Protein AF-A0A2M7L938-F1 (afdb_monomer)

Foldseek 3Di:
DDPVVVVVVLLVVVVVLQCVVCVNPRDQKDKDQDPVVVQVNLCSQLCDQVRAWAADPVGDTFGWNTKAPDPDPQWIWTDTDDPPDGTDIFNWRMKMWGADPPPRPVIDIDTDTDDDDDPVPDDDDDD

Mean predicted aligned error: 5.14 Å

Sequence (127 aa):
MSLEEYRKQNLGQWEETLSGLFNNHIPEQAVWVNPEEIINVCNVIGQDHNLNHTFFPSGGGLDLYGAGHSAEPECIELYFSDSGRGADIIKPDRLIFQSFNAPYEWAYFRMEAKPLNPSGVYENYPE

Structure (mmCIF, N/CA/C/O backbone):
data_AF-A0A2M7L938-F1
#
_entry.id   AF-A0A2M7L938-F1
#
loop_
_atom_site.group_PDB
_atom_site.id
_atom_site.type_symbol
_atom_site.label_atom_id
_atom_site.label_alt_id
_atom_site.label_comp_id
_atom_site.label_asym_id
_atom_site.label_entity_id
_atom_site.label_seq_id
_atom_site.pdbx_PDB_ins_code
_atom_site.Cartn_x
_atom_site.Cartn_y
_atom_site.Cartn_z
_atom_site.occupancy
_atom_site.B_iso_or_equiv
_atom_site.auth_seq_id
_atom_site.auth_comp_id
_atom_site.auth_asym_id
_atom_site.auth_atom_id
_atom_site.pdbx_PDB_model_num
ATOM 1 N N . MET A 1 1 ? -2.218 21.378 20.955 1.00 71.19 1 MET A N 1
ATOM 2 C CA . MET A 1 1 ? -2.723 19.999 20.905 1.00 71.19 1 MET A CA 1
ATOM 3 C C . MET A 1 1 ? -1.903 19.176 21.881 1.00 71.19 1 MET A C 1
ATOM 5 O O . MET A 1 1 ? -0.681 19.291 21.852 1.00 71.19 1 MET A O 1
ATOM 9 N N . SER A 1 2 ? -2.545 18.456 22.794 1.00 92.50 2 SER A N 1
ATOM 10 C CA . SER A 1 2 ? -1.883 17.496 23.681 1.00 92.50 2 SER A CA 1
ATOM 11 C C . SER A 1 2 ? -1.487 16.231 22.908 1.00 92.50 2 SER A C 1
ATOM 13 O O . SER A 1 2 ? -1.982 15.983 21.808 1.00 92.50 2 SER A O 1
ATOM 15 N N . LEU A 1 3 ? -0.604 15.407 23.480 1.00 88.25 3 LEU A N 1
ATOM 16 C CA . LEU A 1 3 ? -0.232 14.117 22.883 1.00 88.25 3 LEU A CA 1
ATOM 17 C C . LEU A 1 3 ? -1.449 13.191 22.716 1.00 88.25 3 LEU A C 1
ATOM 19 O O . LEU A 1 3 ? -1.560 12.483 21.718 1.00 88.25 3 LEU A O 1
ATOM 23 N N . GLU A 1 4 ? -2.374 13.213 23.678 1.00 89.38 4 GLU A N 1
ATOM 24 C CA . GLU A 1 4 ? -3.604 12.419 23.618 1.00 89.38 4 GLU A CA 1
ATOM 25 C C . GLU A 1 4 ? -4.542 12.893 22.505 1.00 89.38 4 GLU A C 1
ATOM 27 O O . GLU A 1 4 ? -5.106 12.069 21.788 1.00 89.38 4 GLU A O 1
ATOM 32 N N . GLU A 1 5 ? -4.681 14.210 22.325 1.00 90.00 5 GLU A N 1
ATOM 33 C CA . GLU A 1 5 ? -5.474 14.792 21.237 1.00 90.00 5 GLU A CA 1
ATOM 34 C C . GLU A 1 5 ? -4.892 14.420 19.868 1.00 90.00 5 GLU A C 1
ATOM 36 O O . GLU A 1 5 ? -5.639 14.003 18.986 1.00 90.00 5 GLU A O 1
ATOM 41 N N . TYR A 1 6 ? -3.565 14.493 19.722 1.00 87.50 6 TYR A N 1
ATOM 42 C CA . TYR A 1 6 ? -2.860 14.116 18.496 1.00 87.50 6 TYR A CA 1
ATOM 43 C C . TYR A 1 6 ? -3.048 12.633 18.160 1.00 87.50 6 TYR A C 1
ATOM 45 O O . TYR A 1 6 ? -3.457 12.280 17.057 1.00 87.50 6 TYR A O 1
ATOM 53 N N . ARG A 1 7 ? -2.838 11.748 19.143 1.00 88.81 7 ARG A N 1
ATOM 54 C CA . ARG A 1 7 ? -3.038 10.302 18.973 1.00 88.81 7 ARG A CA 1
ATOM 55 C C . ARG A 1 7 ? -4.481 9.971 18.590 1.00 88.81 7 ARG A C 1
ATOM 57 O O . ARG A 1 7 ? -4.703 9.143 17.712 1.00 88.81 7 ARG A O 1
ATOM 64 N N . LYS A 1 8 ? -5.460 10.608 19.241 1.00 90.31 8 LYS A N 1
ATOM 65 C CA . LYS A 1 8 ? -6.883 10.397 18.948 1.00 90.3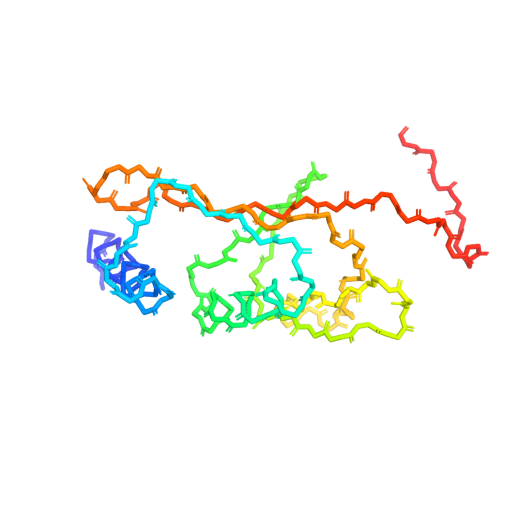1 8 LYS A CA 1
ATOM 66 C C . LYS A 1 8 ? -7.242 10.851 17.533 1.00 90.31 8 LYS A C 1
ATOM 68 O O . LYS A 1 8 ? -8.014 10.168 16.869 1.00 90.31 8 LYS A O 1
ATOM 73 N N . GLN A 1 9 ? -6.686 11.975 17.083 1.00 90.81 9 GLN A N 1
ATOM 74 C CA . GLN A 1 9 ? -6.890 12.469 15.726 1.00 90.81 9 GLN A CA 1
ATOM 75 C C . GLN A 1 9 ? -6.317 11.500 14.685 1.00 90.81 9 GLN A C 1
ATOM 77 O O . GLN A 1 9 ? -7.056 11.086 13.797 1.00 90.81 9 GLN A O 1
ATOM 82 N N . ASN A 1 10 ? -5.052 11.092 14.827 1.00 91.12 10 ASN A N 1
ATOM 83 C CA . ASN A 1 10 ? -4.406 10.193 13.867 1.00 91.12 10 ASN A CA 1
ATOM 84 C C . ASN A 1 10 ? -5.112 8.835 13.786 1.00 91.12 10 ASN A C 1
ATOM 86 O O . ASN A 1 10 ? -5.335 8.318 12.696 1.00 91.12 10 ASN A O 1
ATOM 90 N N . LEU A 1 11 ? -5.501 8.266 14.935 1.00 92.12 11 LEU A N 1
ATOM 91 C CA . LEU A 1 11 ? -6.243 7.007 14.955 1.00 92.12 11 LEU A CA 1
ATOM 92 C C . LEU A 1 11 ? -7.599 7.146 14.249 1.00 92.12 11 LEU A C 1
ATOM 94 O O . LEU A 1 11 ? -7.958 6.275 13.468 1.00 92.12 11 LEU A O 1
ATOM 98 N N . GLY A 1 12 ? -8.324 8.247 14.469 1.00 93.44 12 GLY A N 1
ATOM 99 C CA . GLY A 1 12 ? -9.594 8.499 13.783 1.00 93.44 12 GLY A CA 1
ATOM 100 C C . GLY A 1 12 ? -9.438 8.606 12.265 1.00 93.44 12 GLY A C 1
ATOM 101 O O . GLY A 1 12 ? -10.173 7.958 11.528 1.00 93.44 12 GLY A O 1
ATOM 102 N N . GLN A 1 13 ? -8.440 9.356 11.790 1.00 93.62 13 GLN A N 1
ATOM 103 C CA . GLN A 1 13 ? -8.155 9.482 10.354 1.00 93.62 13 GLN A CA 1
ATOM 104 C C . GLN A 1 13 ? -7.732 8.141 9.729 1.00 93.62 13 GLN A C 1
ATOM 106 O O . GLN A 1 13 ? -8.108 7.817 8.598 1.00 93.62 13 GLN A O 1
ATOM 111 N N . TRP A 1 14 ? -6.990 7.324 10.483 1.00 94.38 14 TRP A N 1
ATOM 112 C CA . TRP A 1 14 ? -6.619 5.981 10.053 1.00 94.38 14 TRP A CA 1
ATOM 113 C C . TRP A 1 14 ? -7.843 5.077 9.904 1.00 94.38 14 TRP A C 1
ATOM 115 O O . TRP A 1 14 ? -8.019 4.427 8.874 1.00 94.38 14 TRP A O 1
ATOM 125 N N . GLU A 1 15 ? -8.742 5.084 10.887 1.00 94.19 15 GLU A N 1
ATOM 126 C CA . GLU A 1 15 ? -9.994 4.329 10.827 1.00 94.19 15 GLU A CA 1
ATOM 127 C C . GLU A 1 15 ? -10.908 4.802 9.687 1.00 94.19 15 GLU A C 1
ATOM 129 O O . GLU A 1 15 ? -11.532 3.969 9.027 1.00 94.19 15 GLU A O 1
ATOM 134 N N . GLU A 1 16 ? -10.955 6.105 9.400 1.00 94.19 16 GLU A N 1
ATOM 135 C CA . GLU A 1 16 ? -11.676 6.664 8.248 1.00 94.19 16 GLU A CA 1
ATOM 136 C C . GLU A 1 16 ? -11.093 6.169 6.918 1.00 94.19 16 GLU A C 1
ATOM 138 O O . GLU A 1 16 ? -11.843 5.727 6.044 1.00 94.19 16 GLU A O 1
ATOM 143 N N . THR A 1 17 ? -9.763 6.159 6.791 1.00 94.56 17 THR A N 1
ATOM 144 C CA . THR A 1 17 ? -9.060 5.638 5.607 1.00 94.56 17 THR A CA 1
ATOM 145 C C . THR A 1 17 ? -9.384 4.163 5.379 1.00 94.56 17 THR A C 1
ATOM 147 O O . THR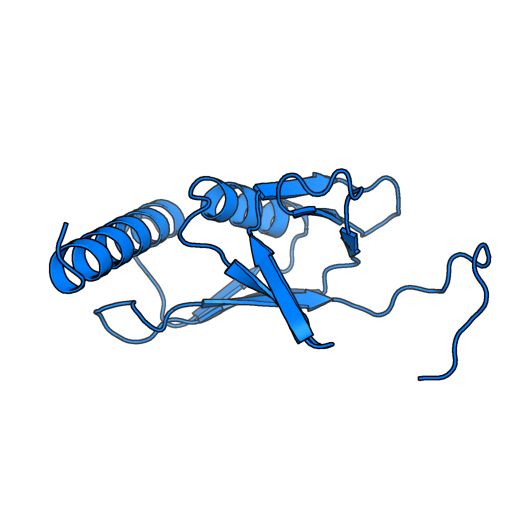 A 1 17 ? -9.781 3.770 4.279 1.00 94.56 17 THR A O 1
ATOM 150 N N . LEU A 1 18 ? -9.284 3.339 6.427 1.00 95.50 18 LEU A N 1
ATOM 151 C CA . LEU A 1 18 ? -9.611 1.914 6.354 1.00 95.50 18 LEU A CA 1
ATOM 152 C C . LEU A 1 18 ? -11.094 1.680 6.046 1.00 95.50 18 LEU A C 1
ATOM 154 O O . LEU A 1 18 ? -11.435 0.821 5.232 1.00 95.50 18 LEU A O 1
ATOM 158 N N . SER A 1 19 ? -11.984 2.460 6.657 1.00 94.75 19 SER A N 1
ATOM 159 C CA . SER A 1 19 ? -13.426 2.366 6.420 1.00 94.75 19 SER A CA 1
ATOM 160 C C . SER A 1 19 ? -13.783 2.720 4.978 1.00 94.75 19 SER A C 1
ATOM 162 O O . SER A 1 19 ? -14.601 2.028 4.371 1.00 94.75 19 SER A O 1
ATOM 164 N N . GLY A 1 20 ? -13.136 3.739 4.406 1.00 94.56 20 GLY A N 1
ATOM 165 C CA . GLY A 1 20 ? -13.264 4.091 2.994 1.00 94.56 20 GLY A CA 1
ATOM 166 C C . GLY A 1 20 ? -12.751 2.986 2.070 1.00 94.56 20 GLY A C 1
ATOM 167 O O . GLY A 1 20 ? -13.453 2.590 1.142 1.00 94.56 20 GLY A O 1
ATOM 168 N N . LEU A 1 21 ? -11.570 2.429 2.361 1.00 95.38 21 LEU A N 1
ATOM 169 C CA . LEU A 1 21 ? -10.963 1.368 1.554 1.00 95.38 21 LEU A CA 1
ATOM 170 C C . LEU A 1 21 ? -11.797 0.076 1.543 1.00 95.38 21 LEU A C 1
ATOM 172 O O . LEU A 1 21 ? -11.924 -0.575 0.508 1.00 95.38 21 LEU A O 1
ATOM 176 N N . PHE A 1 22 ? -12.378 -0.292 2.686 1.00 96.12 22 PHE A N 1
ATOM 177 C CA . PHE A 1 22 ? -13.105 -1.551 2.863 1.00 96.12 22 PHE A CA 1
ATOM 178 C C . PHE A 1 22 ? -14.631 -1.396 2.896 1.00 96.12 22 PHE A C 1
ATOM 180 O O . PHE A 1 22 ? -15.335 -2.329 3.284 1.00 96.12 22 PHE A O 1
ATOM 187 N N . ASN A 1 23 ? -15.174 -0.238 2.505 1.00 95.00 23 ASN A N 1
ATOM 188 C CA . ASN A 1 23 ? -16.614 0.050 2.554 1.00 95.00 23 ASN A CA 1
ATOM 189 C C . ASN A 1 23 ? -17.248 -0.301 3.919 1.00 95.00 23 ASN A C 1
ATOM 191 O O . ASN A 1 23 ? -18.293 -0.955 3.975 1.00 95.00 23 ASN A O 1
ATOM 195 N N . ASN A 1 24 ? -16.598 0.096 5.017 1.00 93.81 24 ASN A N 1
ATOM 196 C CA . ASN A 1 24 ? -16.958 -0.194 6.415 1.00 93.81 24 ASN A CA 1
ATOM 197 C C . ASN A 1 24 ? -16.899 -1.677 6.841 1.00 93.81 24 ASN A C 1
ATOM 199 O O . ASN A 1 24 ? -17.299 -2.005 7.956 1.00 93.81 24 ASN A O 1
ATOM 203 N N . HIS A 1 25 ? -16.388 -2.577 5.996 1.00 94.19 25 HIS A N 1
ATOM 204 C CA . HIS A 1 25 ? -16.230 -4.002 6.301 1.00 94.19 25 HIS A CA 1
ATOM 205 C C . HIS A 1 25 ? -14.744 -4.366 6.393 1.00 94.19 25 HIS A C 1
ATOM 207 O O . HIS A 1 25 ? -14.225 -5.104 5.558 1.00 94.19 25 HIS A O 1
ATOM 213 N N . ILE A 1 26 ? -14.047 -3.813 7.392 1.00 96.19 26 ILE A N 1
ATOM 214 C CA . ILE A 1 26 ? -12.596 -3.988 7.563 1.00 96.19 26 ILE A CA 1
ATOM 215 C C . ILE A 1 26 ? -12.294 -5.449 7.951 1.00 96.19 26 ILE A C 1
ATOM 217 O O . ILE A 1 26 ? -12.717 -5.885 9.026 1.00 96.19 26 ILE A O 1
ATOM 221 N N . PRO A 1 27 ? -11.577 -6.219 7.111 1.00 96.44 27 PRO A N 1
ATOM 222 C CA . PRO A 1 27 ? -11.251 -7.607 7.411 1.00 96.44 27 PRO A CA 1
ATOM 223 C C . PRO A 1 27 ? -10.038 -7.707 8.347 1.00 96.44 27 PRO A C 1
ATOM 225 O O . PRO A 1 27 ? -9.216 -6.794 8.413 1.00 96.44 27 PRO A O 1
ATOM 228 N N . GLU A 1 28 ? -9.855 -8.853 9.010 1.00 97.06 28 GLU A N 1
ATOM 229 C CA . GLU A 1 28 ? -8.589 -9.151 9.709 1.00 97.06 28 GLU A CA 1
ATOM 230 C C . GLU A 1 28 ? -7.412 -9.210 8.727 1.00 97.06 28 GLU A C 1
ATOM 232 O O . GLU A 1 28 ? -6.298 -8.820 9.063 1.00 97.06 28 GLU A O 1
ATOM 237 N N . GLN A 1 29 ? -7.662 -9.659 7.495 1.00 97.81 29 GLN A N 1
ATOM 238 C CA . GLN A 1 29 ? -6.658 -9.737 6.446 1.00 97.81 29 GLN A CA 1
ATOM 239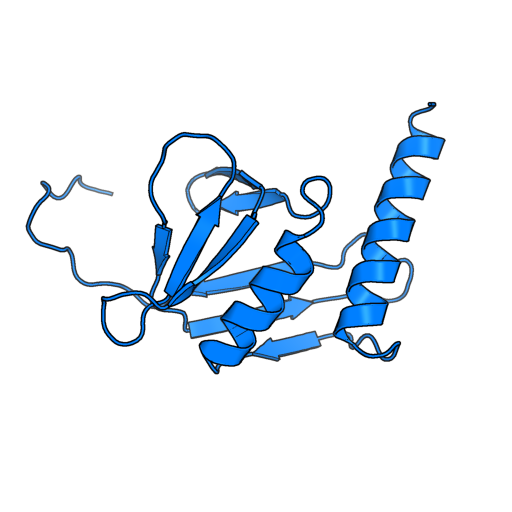 C C . GLN A 1 29 ? -7.267 -9.446 5.071 1.00 97.81 29 GLN A C 1
ATOM 241 O O . GLN A 1 29 ? -8.343 -9.945 4.739 1.00 97.81 29 GLN A O 1
ATOM 246 N N . ALA A 1 30 ? -6.534 -8.703 4.244 1.00 98.25 30 ALA A N 1
ATOM 247 C CA . ALA A 1 30 ? -6.774 -8.602 2.806 1.00 98.25 30 ALA A CA 1
ATOM 248 C C . ALA A 1 30 ? -5.452 -8.736 2.043 1.00 98.25 30 ALA A C 1
ATOM 250 O O . ALA A 1 30 ? -4.390 -8.374 2.550 1.00 98.25 30 ALA A O 1
ATOM 251 N N . VAL A 1 31 ? -5.509 -9.296 0.835 1.00 98.69 31 VAL A N 1
ATOM 252 C CA . VAL A 1 31 ? -4.330 -9.522 -0.006 1.00 98.69 31 VAL A CA 1
ATOM 253 C C . VAL A 1 31 ? -4.653 -9.109 -1.433 1.00 98.69 31 VAL 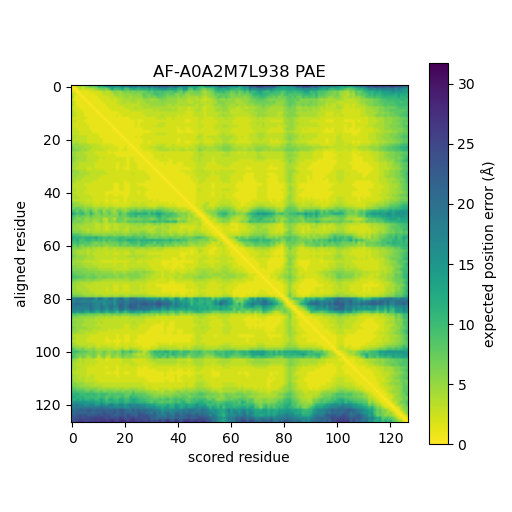A C 1
ATOM 255 O O . VAL A 1 31 ? -5.619 -9.605 -2.009 1.00 98.69 31 VAL A O 1
ATOM 258 N N . TRP A 1 32 ? -3.810 -8.255 -2.006 1.00 98.69 32 TRP A N 1
ATOM 259 C CA . TRP A 1 32 ? -3.861 -7.867 -3.413 1.00 98.69 32 TRP A CA 1
ATOM 260 C C . TRP A 1 32 ? -2.628 -8.396 -4.131 1.00 98.69 32 TRP A C 1
ATOM 262 O O . TRP A 1 32 ? -1.503 -8.204 -3.671 1.00 98.69 32 TRP A O 1
ATOM 272 N N . VAL A 1 33 ? -2.850 -9.070 -5.257 1.00 98.19 33 VAL A N 1
ATOM 273 C CA . VAL A 1 33 ? -1.794 -9.636 -6.122 1.00 98.19 33 VAL A CA 1
ATOM 274 C C . VAL A 1 33 ? -1.781 -9.000 -7.511 1.00 98.19 33 VAL A C 1
ATOM 276 O O . VAL A 1 33 ? -0.824 -9.164 -8.261 1.00 98.19 33 VAL A O 1
ATOM 279 N N . ASN A 1 34 ? -2.850 -8.287 -7.875 1.00 97.69 34 ASN A N 1
ATOM 280 C CA . ASN A 1 34 ? -2.933 -7.568 -9.135 1.00 97.69 34 ASN A CA 1
ATOM 281 C C . ASN A 1 34 ? -2.219 -6.209 -8.992 1.00 97.69 34 ASN A C 1
ATOM 283 O O . ASN A 1 34 ? -2.613 -5.435 -8.117 1.00 97.69 34 ASN A O 1
ATOM 287 N N . PRO A 1 35 ? -1.222 -5.886 -9.839 1.00 97.06 35 PRO A N 1
ATOM 288 C CA . PRO A 1 35 ? -0.513 -4.607 -9.779 1.00 97.06 35 PRO A CA 1
ATOM 289 C C . PRO A 1 35 ? -1.427 -3.376 -9.817 1.00 97.06 35 PRO A C 1
ATOM 291 O O . PRO A 1 35 ? -1.173 -2.420 -9.094 1.00 97.06 35 PRO A O 1
ATOM 294 N N . GLU A 1 36 ? -2.517 -3.416 -10.584 1.00 97.50 36 GLU A N 1
ATOM 295 C CA . GLU A 1 36 ? -3.482 -2.312 -10.673 1.00 97.50 36 GLU A CA 1
ATOM 296 C C . GLU A 1 36 ? -4.196 -2.073 -9.343 1.00 97.50 36 GLU A C 1
ATOM 298 O O . GLU A 1 36 ? -4.355 -0.942 -8.888 1.00 97.50 36 GLU A O 1
ATOM 303 N N . GLU A 1 37 ? -4.614 -3.151 -8.680 1.00 98.12 37 GLU A N 1
ATOM 304 C CA . GLU A 1 37 ? -5.254 -3.055 -7.370 1.00 98.12 37 GLU A CA 1
ATOM 305 C C . GLU A 1 37 ? -4.261 -2.582 -6.311 1.00 98.12 37 GLU A C 1
ATOM 307 O O . GLU A 1 37 ? -4.608 -1.742 -5.486 1.00 98.12 37 GLU A O 1
ATOM 312 N N . ILE A 1 38 ? -3.014 -3.061 -6.371 1.00 98.50 38 ILE A N 1
ATOM 313 C CA . ILE A 1 38 ? -1.938 -2.610 -5.485 1.00 98.50 38 ILE A CA 1
ATOM 314 C C . ILE A 1 38 ? -1.705 -1.104 -5.651 1.00 98.50 38 ILE A C 1
ATOM 316 O O . ILE A 1 38 ? -1.686 -0.388 -4.651 1.00 98.50 38 ILE A O 1
ATOM 320 N N . ILE A 1 39 ? -1.593 -0.613 -6.891 1.00 98.12 39 ILE A N 1
ATOM 321 C CA . ILE A 1 39 ? -1.451 0.819 -7.187 1.00 98.12 39 ILE A CA 1
ATOM 322 C C . ILE A 1 39 ? -2.621 1.608 -6.592 1.00 98.12 39 ILE A C 1
ATOM 324 O O . ILE A 1 39 ? -2.407 2.609 -5.907 1.00 98.12 39 ILE A O 1
ATOM 328 N N . ASN A 1 40 ? -3.854 1.140 -6.796 1.00 97.81 40 ASN A N 1
ATOM 329 C CA . ASN A 1 40 ? -5.045 1.803 -6.270 1.00 97.81 40 ASN A CA 1
ATOM 330 C C . ASN A 1 40 ? -5.038 1.876 -4.737 1.00 97.81 40 ASN A C 1
ATOM 332 O O . ASN A 1 40 ? -5.304 2.939 -4.180 1.00 97.81 40 ASN A O 1
ATOM 336 N N . VAL A 1 41 ? -4.690 0.784 -4.049 1.00 97.69 41 VAL A N 1
ATOM 337 C CA . VAL A 1 41 ? -4.597 0.766 -2.581 1.00 97.69 41 VAL A CA 1
ATOM 338 C C . VAL A 1 41 ? -3.496 1.709 -2.098 1.00 97.69 41 VAL A C 1
ATOM 340 O O . VAL A 1 41 ? -3.752 2.518 -1.209 1.00 97.69 41 VAL A O 1
ATOM 343 N N . CYS A 1 42 ? -2.305 1.663 -2.707 1.00 96.38 42 CYS A N 1
ATOM 344 C CA . CYS A 1 42 ? -1.198 2.573 -2.400 1.00 96.38 42 CYS A CA 1
ATOM 345 C C . CYS A 1 42 ? -1.597 4.045 -2.575 1.00 96.38 42 CYS A C 1
ATOM 347 O O . CYS A 1 42 ? -1.234 4.873 -1.748 1.00 96.38 42 CYS A O 1
ATOM 349 N N . ASN A 1 43 ? -2.381 4.368 -3.605 1.00 95.31 43 ASN A N 1
ATOM 350 C CA . ASN A 1 43 ? -2.881 5.721 -3.843 1.00 95.31 43 ASN A CA 1
ATOM 351 C C . ASN A 1 43 ? -3.963 6.153 -2.849 1.00 95.31 43 ASN A C 1
ATOM 353 O O . ASN A 1 43 ? -4.070 7.341 -2.574 1.00 95.31 43 ASN A O 1
ATOM 357 N N . VAL A 1 44 ? -4.752 5.229 -2.293 1.00 95.00 44 VAL A N 1
ATOM 358 C CA . VAL A 1 44 ? -5.705 5.543 -1.214 1.00 95.00 44 VAL A CA 1
ATOM 359 C C . VAL A 1 44 ? -4.958 5.831 0.087 1.00 95.00 44 VAL A C 1
ATOM 361 O O . VAL A 1 44 ? -5.136 6.897 0.669 1.00 95.00 44 VAL A O 1
ATOM 364 N N . ILE A 1 45 ? -4.078 4.924 0.522 1.00 93.88 45 ILE A N 1
ATOM 365 C CA . ILE A 1 45 ? -3.327 5.101 1.778 1.00 93.88 45 ILE A CA 1
ATOM 366 C C . ILE A 1 45 ? -2.258 6.202 1.671 1.00 93.88 45 ILE A C 1
ATOM 368 O O . ILE A 1 45 ? -1.814 6.724 2.686 1.00 93.88 45 ILE A O 1
ATOM 372 N N . GLY A 1 46 ? -1.849 6.561 0.451 1.00 90.50 46 GLY A N 1
ATOM 373 C CA . GLY A 1 46 ? -0.908 7.636 0.121 1.00 90.50 46 GLY A CA 1
ATOM 374 C C . GLY A 1 46 ? -1.437 9.059 0.343 1.00 90.50 46 GLY A C 1
ATOM 375 O O . GLY A 1 46 ? -0.641 9.991 0.435 1.00 90.50 46 GLY A O 1
ATOM 376 N N . GLN A 1 47 ? -2.762 9.241 0.430 1.00 85.94 47 GLN A N 1
ATOM 377 C CA . GLN A 1 47 ? -3.397 10.566 0.510 1.00 85.94 47 GLN A CA 1
ATOM 378 C C . GLN A 1 47 ? -3.152 11.292 1.835 1.00 85.94 47 GLN A C 1
ATOM 380 O O . GLN A 1 47 ? -3.118 12.522 1.846 1.00 85.94 47 GLN A O 1
ATOM 385 N N . ASP A 1 48 ? -2.991 10.555 2.937 1.00 81.56 48 ASP A N 1
ATOM 386 C CA . ASP A 1 48 ? -2.708 11.134 4.250 1.00 81.56 48 ASP A CA 1
ATOM 387 C C . ASP A 1 48 ? -1.248 10.894 4.648 1.00 81.56 48 ASP A C 1
ATOM 389 O O . ASP A 1 48 ? -0.871 9.848 5.182 1.00 81.56 48 ASP A O 1
ATOM 393 N N . HIS A 1 49 ? -0.419 11.905 4.389 1.00 71.31 49 HIS A N 1
ATOM 394 C CA . HIS A 1 49 ? 1.026 11.860 4.607 1.00 71.31 49 HIS A CA 1
ATOM 395 C C . HIS A 1 49 ? 1.441 11.655 6.071 1.00 71.31 49 HIS A C 1
ATOM 397 O O . HIS A 1 49 ? 2.594 11.332 6.329 1.00 71.31 49 HIS A O 1
ATOM 403 N N . ASN A 1 50 ? 0.540 11.853 7.039 1.00 77.12 50 ASN A N 1
ATOM 404 C CA . ASN A 1 50 ? 0.875 11.698 8.456 1.00 77.12 50 ASN A CA 1
ATOM 405 C C . ASN A 1 50 ? 0.636 10.276 8.985 1.00 77.12 50 ASN A C 1
ATOM 407 O O . ASN A 1 50 ? 0.968 9.999 10.139 1.00 77.12 50 ASN A O 1
ATOM 411 N N . LEU A 1 51 ? 0.040 9.387 8.182 1.00 83.06 51 LEU A N 1
ATOM 412 C CA . LEU A 1 51 ? -0.451 8.081 8.642 1.00 83.06 51 LEU A CA 1
ATOM 413 C C . LEU A 1 51 ? 0.242 6.888 7.980 1.00 83.06 51 LEU A C 1
ATOM 415 O O . LEU A 1 51 ? -0.021 5.747 8.354 1.00 83.06 51 LEU A O 1
ATOM 419 N N . ASN A 1 52 ? 1.125 7.124 7.011 1.00 83.81 52 ASN A N 1
ATOM 420 C CA . ASN A 1 52 ? 1.622 6.088 6.106 1.00 83.81 52 ASN A CA 1
ATOM 421 C C . ASN A 1 52 ? 3.157 5.975 6.066 1.00 83.81 52 ASN A C 1
ATOM 423 O O . ASN A 1 52 ? 3.759 5.720 5.015 1.00 83.81 52 ASN A O 1
ATOM 427 N N . HIS A 1 53 ? 3.787 6.111 7.234 1.00 89.50 53 HIS A N 1
ATOM 428 C CA . HIS A 1 53 ? 5.228 5.945 7.374 1.00 89.50 53 HIS A CA 1
ATOM 429 C C . HIS A 1 53 ? 5.649 4.506 7.042 1.00 89.50 53 HIS A C 1
ATOM 431 O O . HIS A 1 53 ? 5.310 3.552 7.747 1.00 89.50 53 HIS A O 1
ATOM 437 N N . THR A 1 54 ? 6.387 4.345 5.948 1.00 90.50 54 THR A N 1
ATOM 438 C CA . THR A 1 54 ? 6.803 3.048 5.412 1.00 90.50 54 THR A CA 1
ATOM 439 C C . THR A 1 54 ? 8.205 2.714 5.889 1.00 90.50 54 THR A C 1
ATOM 441 O O . THR A 1 54 ? 9.149 3.449 5.610 1.00 90.50 54 THR A O 1
ATOM 444 N N . PHE A 1 55 ? 8.358 1.580 6.571 1.00 91.56 55 PHE A N 1
ATOM 445 C CA . PHE A 1 55 ? 9.658 1.067 7.004 1.00 91.56 55 PHE A CA 1
ATOM 446 C C . PHE A 1 55 ? 10.287 0.174 5.932 1.00 91.56 55 PHE A C 1
ATOM 448 O O . PHE A 1 55 ? 9.627 -0.722 5.400 1.00 91.56 55 PHE A O 1
ATOM 455 N N . PHE A 1 56 ? 11.576 0.377 5.652 1.00 88.81 56 PHE A N 1
ATOM 456 C CA . PHE A 1 56 ? 12.315 -0.432 4.679 1.00 88.81 56 PHE A CA 1
ATOM 457 C C . PHE A 1 56 ? 13.035 -1.614 5.348 1.00 88.81 56 PHE A C 1
ATOM 459 O O . PHE A 1 56 ? 13.480 -1.491 6.493 1.00 88.81 56 PHE A O 1
ATOM 466 N N . PRO A 1 57 ? 13.231 -2.746 4.640 1.00 85.94 57 PRO A N 1
ATOM 467 C CA . PRO A 1 57 ? 13.926 -3.917 5.185 1.00 85.94 57 PRO A CA 1
ATOM 468 C C . PRO A 1 57 ? 15.349 -3.628 5.682 1.00 85.94 57 PRO A C 1
ATOM 470 O O . PRO A 1 57 ? 15.789 -4.207 6.670 1.00 85.94 57 PRO A O 1
ATOM 473 N N . SER A 1 58 ? 16.061 -2.716 5.016 1.00 83.88 58 SER A N 1
ATOM 474 C CA . SER A 1 58 ? 17.429 -2.301 5.356 1.00 83.88 58 SER A CA 1
ATOM 475 C C . SER A 1 58 ? 17.496 -1.190 6.415 1.00 83.88 58 SER A C 1
ATOM 477 O O . SER A 1 58 ? 18.578 -0.685 6.707 1.00 83.88 58 SER A O 1
ATOM 479 N N . GLY A 1 59 ? 16.355 -0.798 6.991 1.00 82.94 59 GLY A N 1
ATOM 480 C CA . GLY A 1 59 ? 16.240 0.284 7.967 1.00 82.94 59 GLY A CA 1
ATOM 481 C C . GLY A 1 59 ? 15.833 1.631 7.363 1.00 82.94 59 GLY A C 1
ATOM 482 O O . GLY A 1 59 ? 15.771 1.806 6.148 1.00 82.94 59 GLY A O 1
ATOM 483 N N . GLY A 1 60 ? 15.545 2.593 8.244 1.00 86.69 60 GLY A N 1
ATOM 484 C CA . GLY A 1 60 ? 14.959 3.883 7.871 1.00 86.69 60 GLY A CA 1
ATOM 485 C C . GLY A 1 60 ? 13.465 3.790 7.545 1.00 86.69 60 GLY A C 1
ATOM 486 O O . GLY A 1 60 ? 12.836 2.740 7.701 1.00 86.69 60 GLY A O 1
ATOM 487 N N . GLY A 1 61 ? 12.896 4.907 7.102 1.00 88.12 61 GLY A N 1
ATOM 488 C CA . GLY A 1 61 ? 11.507 4.976 6.676 1.00 88.12 61 GLY A CA 1
ATOM 489 C C . GLY A 1 61 ? 11.196 6.270 5.939 1.00 88.12 61 GLY A C 1
ATOM 490 O O . GLY A 1 61 ? 11.877 7.279 6.135 1.00 88.12 61 GLY A O 1
ATOM 491 N N . LEU A 1 62 ? 10.200 6.216 5.060 1.00 89.62 62 LEU A N 1
ATOM 492 C CA . LEU A 1 62 ? 9.707 7.353 4.285 1.00 89.62 62 LEU A CA 1
ATOM 493 C C . LEU A 1 62 ? 8.182 7.306 4.214 1.00 89.62 62 LEU A C 1
ATOM 495 O O . LEU A 1 62 ? 7.587 6.232 4.265 1.00 89.62 62 LEU A O 1
ATOM 499 N N . ASP A 1 63 ? 7.558 8.464 4.042 1.00 90.81 63 ASP A N 1
ATOM 500 C CA . ASP A 1 63 ? 6.106 8.552 3.903 1.00 90.81 63 ASP A CA 1
ATOM 501 C C . ASP A 1 63 ? 5.712 8.267 2.454 1.00 90.81 63 ASP A C 1
ATOM 503 O O . ASP A 1 63 ? 6.255 8.871 1.519 1.00 90.81 63 ASP A O 1
ATOM 507 N N . LEU A 1 64 ? 4.796 7.316 2.266 1.00 91.81 64 LEU A N 1
ATOM 508 C CA . LEU A 1 64 ? 4.286 6.945 0.949 1.00 91.81 64 LEU A CA 1
ATOM 509 C C . LEU A 1 64 ? 3.386 8.068 0.413 1.00 91.81 64 LEU A C 1
ATOM 511 O O . LEU A 1 64 ? 2.556 8.621 1.122 1.00 91.81 64 LEU A O 1
ATOM 515 N N . TYR A 1 65 ? 3.534 8.427 -0.854 1.00 91.62 65 TYR A N 1
ATOM 516 C CA . TYR A 1 65 ? 2.674 9.414 -1.522 1.00 91.62 65 TYR A CA 1
ATOM 517 C C . TYR A 1 65 ? 1.710 8.738 -2.489 1.00 91.62 65 TYR A C 1
ATOM 519 O O . TYR A 1 65 ? 0.618 9.238 -2.745 1.00 91.62 65 TYR A O 1
ATOM 527 N N . GLY A 1 66 ? 2.106 7.584 -3.011 1.00 93.50 66 GLY A N 1
ATOM 528 C CA . GLY A 1 66 ? 1.287 6.792 -3.905 1.00 93.50 66 GLY A CA 1
ATOM 529 C C . GLY A 1 66 ? 2.131 5.838 -4.725 1.00 93.50 66 GLY A C 1
ATOM 530 O O . GLY A 1 66 ? 3.308 5.600 -4.436 1.00 93.50 66 GLY A O 1
ATOM 531 N N . ALA A 1 67 ? 1.511 5.308 -5.768 1.00 96.00 67 ALA A N 1
ATOM 532 C CA . ALA A 1 67 ? 2.144 4.420 -6.717 1.00 96.00 67 ALA A CA 1
ATOM 533 C C . ALA A 1 67 ? 1.646 4.671 -8.145 1.00 96.00 67 ALA A C 1
ATOM 535 O O . ALA A 1 67 ? 0.561 5.217 -8.367 1.00 96.00 67 ALA A O 1
ATOM 536 N N . GLY A 1 68 ? 2.448 4.248 -9.116 1.00 96.62 68 GLY A N 1
ATOM 537 C CA . GLY A 1 68 ? 2.154 4.376 -10.538 1.00 96.62 68 GLY A CA 1
ATOM 538 C C . GLY A 1 68 ? 2.689 3.206 -11.351 1.00 96.62 68 GLY A C 1
ATOM 539 O O . GLY A 1 68 ? 3.375 2.318 -10.839 1.00 96.62 68 GLY A O 1
ATOM 540 N N . HIS A 1 69 ? 2.362 3.196 -12.640 1.00 97.06 69 HIS A N 1
ATOM 541 C CA . HIS A 1 69 ? 2.903 2.203 -13.562 1.00 97.06 69 HIS A CA 1
ATOM 542 C C . HIS A 1 69 ? 4.390 2.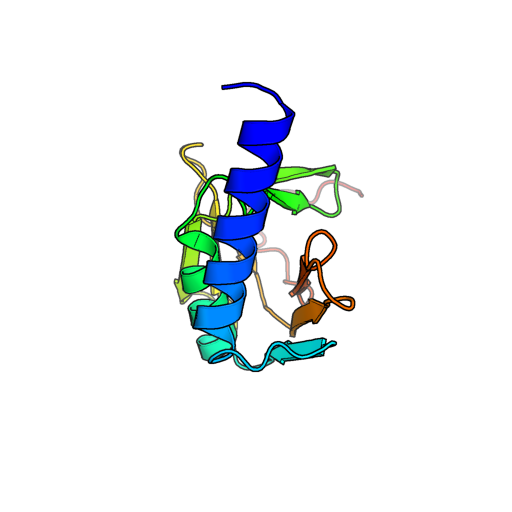458 -13.803 1.00 97.06 69 HIS A C 1
ATOM 544 O O . HIS A 1 69 ? 4.792 3.597 -14.030 1.00 97.06 69 HIS A O 1
ATOM 550 N N . SER A 1 70 ? 5.184 1.389 -13.831 1.00 95.44 70 SER A N 1
ATOM 551 C CA . SER A 1 70 ? 6.572 1.466 -14.277 1.00 95.44 70 SER A CA 1
ATOM 552 C C . SER A 1 70 ? 6.681 1.240 -15.785 1.00 95.44 70 SER A C 1
ATOM 554 O O . SER A 1 70 ? 5.876 0.529 -16.391 1.00 95.44 70 SER A O 1
ATOM 556 N N . ALA A 1 71 ? 7.725 1.805 -16.392 1.00 92.94 71 ALA A N 1
ATOM 557 C CA . ALA A 1 71 ? 8.151 1.418 -17.735 1.00 92.94 71 ALA A CA 1
ATOM 558 C C . ALA A 1 71 ? 8.781 0.010 -17.766 1.00 92.94 71 ALA A C 1
ATOM 560 O O . ALA A 1 71 ? 8.838 -0.612 -18.829 1.00 92.94 71 ALA A O 1
ATOM 561 N N . GLU A 1 72 ? 9.257 -0.496 -16.622 1.00 91.50 72 GLU A N 1
ATOM 562 C CA . GLU A 1 72 ? 9.783 -1.853 -16.508 1.00 91.50 72 GLU A CA 1
ATOM 563 C C . GLU A 1 72 ? 8.627 -2.872 -16.436 1.00 91.50 72 GLU A C 1
ATOM 565 O O . GLU A 1 72 ? 7.722 -2.720 -15.608 1.00 91.50 72 GLU A O 1
ATOM 570 N N . PRO A 1 73 ? 8.613 -3.915 -17.291 1.00 90.06 73 PRO A N 1
ATOM 571 C CA . PRO A 1 73 ? 7.529 -4.889 -17.312 1.00 90.06 73 PRO A CA 1
ATOM 572 C C . PRO A 1 73 ? 7.291 -5.538 -15.948 1.00 90.06 73 PRO A C 1
ATOM 574 O O . PRO A 1 73 ? 8.228 -5.926 -15.254 1.00 90.06 73 PRO A O 1
ATOM 577 N N . GLU A 1 74 ? 6.013 -5.708 -15.603 1.00 92.12 74 GLU A N 1
ATOM 578 C CA . GLU A 1 74 ? 5.566 -6.307 -14.337 1.00 92.12 74 GLU A CA 1
ATOM 579 C C . GLU A 1 74 ? 5.975 -5.525 -13.074 1.00 92.12 74 GLU A C 1
ATOM 581 O O . GLU A 1 74 ? 5.818 -6.044 -11.969 1.00 92.12 74 GLU A O 1
ATOM 586 N N . CYS A 1 75 ? 6.478 -4.296 -13.218 1.00 96.69 75 CYS A N 1
ATOM 587 C CA . CYS A 1 75 ? 6.884 -3.448 -12.105 1.00 96.69 75 CYS A CA 1
ATOM 588 C C . CYS A 1 75 ? 5.920 -2.280 -11.886 1.00 96.69 75 CYS A C 1
ATOM 590 O O . CYS A 1 75 ? 5.178 -1.865 -12.781 1.00 96.69 75 CYS A O 1
ATOM 592 N N . ILE A 1 76 ? 5.971 -1.727 -10.679 1.00 97.56 76 ILE A N 1
ATOM 593 C CA . ILE A 1 76 ? 5.300 -0.486 -10.300 1.00 97.56 76 ILE A CA 1
ATOM 594 C C . ILE A 1 76 ? 6.328 0.488 -9.732 1.00 97.56 76 ILE A C 1
ATOM 596 O O . ILE A 1 76 ? 7.400 0.091 -9.273 1.00 97.56 76 ILE A O 1
ATOM 600 N N . GLU A 1 77 ? 5.981 1.762 -9.762 1.00 96.25 77 GLU A N 1
ATOM 601 C CA . GLU A 1 77 ? 6.734 2.836 -9.133 1.00 96.25 77 GLU A CA 1
ATOM 602 C C . GLU A 1 77 ? 6.088 3.181 -7.796 1.00 96.25 77 GLU A C 1
ATOM 604 O O . GLU A 1 77 ? 4.885 3.426 -7.744 1.00 96.25 77 GLU A O 1
ATOM 609 N N . LEU A 1 78 ? 6.875 3.206 -6.721 1.00 94.81 78 LEU A N 1
ATOM 610 C CA . LEU A 1 78 ? 6.468 3.759 -5.434 1.00 94.81 78 LEU A CA 1
ATOM 611 C C . LEU A 1 78 ? 7.042 5.164 -5.278 1.00 94.81 78 LEU A C 1
ATOM 613 O O . LEU A 1 78 ? 8.244 5.385 -5.454 1.00 94.81 78 LEU A O 1
ATOM 617 N N . TYR A 1 79 ? 6.179 6.106 -4.914 1.00 92.38 79 TYR A N 1
ATOM 618 C CA . TYR A 1 79 ? 6.553 7.495 -4.693 1.00 92.38 79 TYR A CA 1
ATOM 619 C C . TYR A 1 79 ? 6.599 7.766 -3.195 1.00 92.38 79 TYR A C 1
ATOM 621 O O . TYR A 1 79 ? 5.596 7.605 -2.504 1.00 92.38 79 TYR A O 1
ATOM 629 N N . PHE A 1 80 ? 7.755 8.194 -2.700 1.00 89.50 80 PHE A N 1
ATOM 630 C CA . PHE A 1 80 ? 7.963 8.590 -1.311 1.00 89.50 80 PHE A CA 1
ATOM 631 C C . PHE A 1 80 ? 8.325 10.082 -1.256 1.00 89.50 80 PHE A C 1
ATOM 633 O O . PHE A 1 80 ? 8.946 10.597 -2.183 1.00 89.50 80 PHE A O 1
ATOM 640 N N . SER A 1 81 ? 7.901 10.774 -0.199 1.00 70.62 81 SER A N 1
ATOM 641 C CA . SER A 1 81 ? 7.933 12.241 -0.038 1.00 70.62 81 SER A CA 1
ATOM 642 C C . SER A 1 81 ? 9.245 12.973 -0.395 1.00 70.62 81 SER A C 1
ATOM 644 O O . SER A 1 81 ? 10.321 12.370 -0.367 1.00 70.62 81 SER A O 1
ATOM 646 N N . ASP A 1 82 ? 9.082 14.280 -0.699 1.00 58.41 82 ASP A N 1
ATOM 647 C CA . ASP A 1 82 ? 9.931 15.439 -1.125 1.00 58.41 82 ASP A CA 1
ATOM 648 C C . ASP A 1 82 ? 11.477 15.352 -1.191 1.00 58.41 82 ASP A C 1
ATOM 650 O O . ASP A 1 82 ? 12.190 16.351 -1.228 1.00 58.41 82 ASP A O 1
ATOM 654 N N . SER A 1 83 ? 12.063 14.169 -1.247 1.00 53.78 83 SER A N 1
ATOM 655 C CA . SER A 1 83 ? 13.514 13.985 -1.207 1.00 53.78 83 SER A CA 1
ATOM 656 C C . SER A 1 83 ? 14.205 14.311 -2.537 1.00 53.78 83 SER A C 1
ATOM 658 O O . SER A 1 83 ? 15.415 14.122 -2.658 1.00 53.78 83 SER A O 1
ATOM 660 N N . GLY A 1 84 ? 13.462 14.747 -3.566 1.00 57.47 84 GLY A N 1
ATOM 661 C CA . GLY A 1 84 ? 13.962 14.846 -4.945 1.00 57.47 84 GLY A CA 1
ATOM 662 C C . GLY A 1 84 ? 14.485 13.510 -5.497 1.00 57.47 84 GLY A C 1
ATOM 663 O O . GLY A 1 84 ? 15.057 13.463 -6.587 1.00 57.47 84 GLY A O 1
ATOM 664 N N . ARG A 1 85 ? 14.311 12.428 -4.730 1.00 68.06 85 ARG A N 1
ATOM 665 C CA . ARG A 1 85 ? 14.627 11.055 -5.083 1.00 68.06 85 ARG A CA 1
ATOM 666 C C . ARG A 1 85 ? 13.562 10.608 -6.077 1.00 68.06 85 ARG A C 1
ATOM 668 O O . ARG A 1 85 ? 12.383 10.908 -5.906 1.00 68.06 85 ARG A O 1
ATOM 675 N N . GLY A 1 86 ? 13.991 9.943 -7.144 1.00 77.50 86 GLY A N 1
ATOM 676 C CA . GLY A 1 86 ? 13.069 9.327 -8.095 1.00 77.50 86 GLY A CA 1
ATOM 677 C C . GLY A 1 86 ? 12.200 8.248 -7.440 1.00 77.50 86 GLY A C 1
ATOM 678 O O . GLY A 1 86 ? 12.295 7.987 -6.241 1.00 77.50 86 GLY A O 1
ATOM 679 N N . ALA A 1 87 ? 11.363 7.606 -8.249 1.00 90.56 87 ALA A N 1
ATOM 680 C CA . ALA A 1 87 ? 10.547 6.493 -7.790 1.00 90.56 87 ALA A CA 1
ATOM 681 C C . ALA A 1 87 ? 11.394 5.274 -7.402 1.00 90.56 87 ALA A C 1
ATOM 683 O O . ALA A 1 87 ? 12.409 4.982 -8.042 1.00 90.56 87 ALA A O 1
ATOM 684 N N . ASP A 1 88 ? 10.914 4.523 -6.414 1.00 91.44 88 ASP A N 1
ATOM 685 C CA . ASP A 1 88 ? 11.416 3.181 -6.145 1.00 91.44 88 ASP A CA 1
ATOM 686 C C . ASP A 1 88 ? 10.671 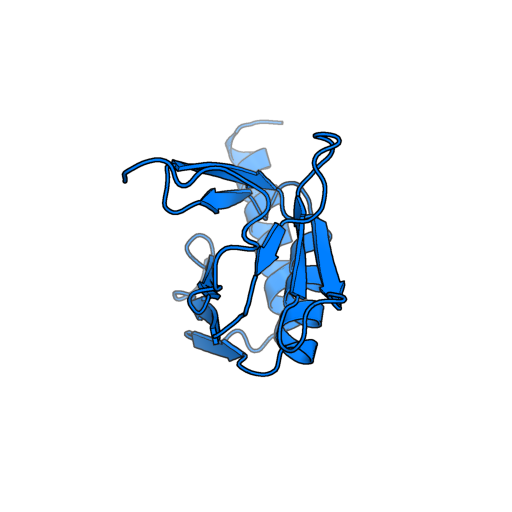2.194 -7.052 1.00 91.44 88 ASP A C 1
ATOM 688 O O . ASP A 1 88 ? 9.462 1.996 -6.920 1.00 91.44 88 ASP A O 1
ATOM 692 N N . ILE A 1 89 ? 11.393 1.595 -8.002 1.00 93.88 89 ILE A N 1
ATOM 693 C CA . ILE A 1 89 ? 10.849 0.574 -8.905 1.00 93.88 89 ILE A CA 1
ATOM 694 C C . ILE A 1 89 ? 10.866 -0.767 -8.179 1.00 93.88 89 ILE A C 1
ATOM 696 O O . ILE A 1 89 ? 11.920 -1.237 -7.746 1.00 93.88 89 ILE A O 1
ATOM 700 N N . ILE A 1 90 ? 9.700 -1.399 -8.072 1.00 95.62 90 ILE A N 1
ATOM 701 C CA . ILE A 1 90 ? 9.567 -2.737 -7.494 1.00 95.62 90 ILE A CA 1
ATOM 702 C C . ILE A 1 90 ? 8.775 -3.650 -8.420 1.00 95.62 90 ILE A C 1
ATOM 704 O O . ILE A 1 90 ? 7.838 -3.216 -9.087 1.00 95.62 90 ILE A O 1
ATOM 708 N N . LYS A 1 91 ? 9.096 -4.946 -8.396 1.00 97.19 91 LYS A N 1
ATOM 709 C CA . LYS A 1 91 ? 8.237 -5.997 -8.948 1.00 97.19 91 LYS A CA 1
ATOM 710 C C . LYS A 1 91 ? 7.345 -6.539 -7.831 1.00 97.19 91 LYS A C 1
ATOM 712 O O . LYS A 1 91 ? 7.831 -7.353 -7.044 1.00 97.19 91 LYS A O 1
ATOM 717 N N . PRO A 1 92 ? 6.084 -6.098 -7.692 1.00 97.75 92 PRO A N 1
ATOM 718 C CA . PRO A 1 92 ? 5.254 -6.525 -6.576 1.00 97.75 92 PRO A CA 1
ATOM 719 C C . PRO A 1 92 ? 4.947 -8.027 -6.672 1.00 97.75 92 PRO A C 1
ATOM 721 O O . PRO A 1 92 ? 4.620 -8.550 -7.739 1.00 97.75 92 PRO A O 1
ATOM 724 N N . ASP A 1 93 ? 5.057 -8.733 -5.548 1.00 98.25 93 ASP A N 1
ATOM 725 C CA . ASP A 1 93 ? 4.468 -10.063 -5.377 1.00 98.25 93 ASP A CA 1
ATOM 726 C C . ASP A 1 93 ? 3.046 -9.933 -4.831 1.00 98.25 93 ASP A C 1
ATOM 728 O O . ASP A 1 93 ? 2.099 -10.471 -5.40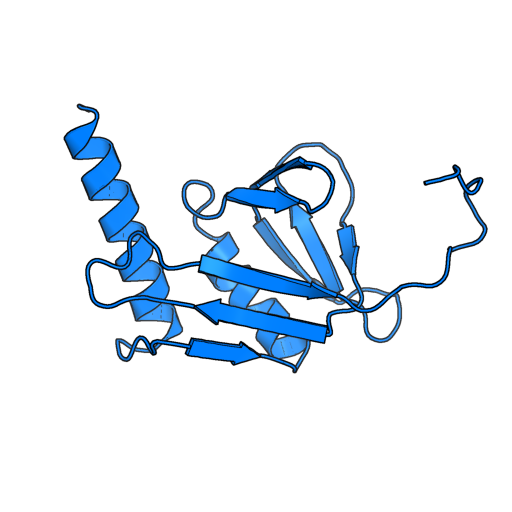5 1.00 98.25 93 ASP A O 1
ATOM 732 N N . ARG A 1 94 ? 2.896 -9.184 -3.732 1.00 98.44 94 ARG A N 1
ATOM 733 C CA . ARG A 1 94 ? 1.606 -8.918 -3.091 1.00 98.44 94 ARG A CA 1
ATOM 734 C C . ARG A 1 94 ? 1.673 -7.740 -2.127 1.00 98.44 94 ARG A C 1
ATOM 736 O O . ARG A 1 94 ? 2.696 -7.504 -1.486 1.00 98.44 94 ARG A O 1
ATOM 743 N N . LEU A 1 95 ? 0.538 -7.074 -1.963 1.00 98.62 95 LEU A N 1
ATOM 744 C CA . LEU A 1 95 ? 0.273 -6.166 -0.855 1.00 98.62 95 LEU A CA 1
ATOM 745 C C . LEU A 1 95 ? -0.636 -6.875 0.147 1.00 98.62 95 LEU A C 1
ATOM 747 O O . LEU A 1 95 ? -1.680 -7.407 -0.228 1.00 98.62 95 LEU A O 1
ATOM 751 N N . ILE A 1 96 ? -0.245 -6.887 1.415 1.00 98.69 96 ILE A N 1
ATOM 752 C CA . ILE A 1 96 ? -1.001 -7.527 2.491 1.00 98.69 96 ILE A CA 1
ATOM 753 C C . ILE A 1 96 ? -1.452 -6.452 3.463 1.00 98.69 96 ILE A C 1
ATOM 755 O O . ILE A 1 96 ? -0.622 -5.739 4.017 1.00 98.69 96 ILE A O 1
ATOM 759 N N . PHE A 1 97 ? -2.751 -6.372 3.705 1.00 98.38 97 PHE A N 1
ATOM 760 C CA . PHE A 1 97 ? -3.298 -5.687 4.864 1.00 98.38 97 PHE A CA 1
ATOM 761 C C . PHE A 1 97 ? -3.490 -6.691 5.995 1.00 98.38 97 PHE A C 1
ATOM 763 O O . PHE A 1 97 ? -4.055 -7.765 5.778 1.00 98.38 97 PHE A O 1
ATOM 770 N N . GLN A 1 98 ? -3.057 -6.318 7.193 1.00 98.12 98 GLN A N 1
ATOM 771 C CA . GLN A 1 98 ? -3.344 -7.039 8.422 1.00 98.12 98 GLN A CA 1
ATOM 772 C C . GLN A 1 98 ? -3.959 -6.063 9.412 1.00 98.12 98 GLN A C 1
ATOM 774 O O . GLN A 1 98 ? -3.391 -5.007 9.681 1.00 98.12 98 GLN A O 1
ATOM 779 N N . SER A 1 99 ? -5.089 -6.440 9.992 1.00 96.25 99 SER A N 1
ATOM 780 C CA . SER A 1 99 ? -5.680 -5.738 11.117 1.00 96.25 99 SER A CA 1
ATOM 781 C C . SER A 1 99 ? -5.873 -6.666 12.305 1.00 96.25 99 SER A C 1
ATOM 783 O O . SER A 1 99 ? -5.731 -7.890 12.222 1.00 96.25 99 SER A O 1
ATOM 785 N N . PHE A 1 100 ? -6.175 -6.032 13.427 1.00 91.44 100 PHE A N 1
ATOM 786 C CA . PHE A 1 100 ? -6.596 -6.659 14.663 1.00 91.44 100 PHE A CA 1
ATOM 787 C C . PHE A 1 100 ? -7.910 -5.986 15.062 1.00 91.44 100 PHE A C 1
ATOM 789 O O . PHE A 1 100 ? -8.170 -4.862 14.624 1.00 91.44 100 PHE A O 1
ATOM 796 N N . ASN A 1 101 ? -8.740 -6.669 15.855 1.00 84.06 101 ASN A N 1
ATOM 797 C CA . ASN A 1 101 ? -10.005 -6.116 16.349 1.00 84.06 101 ASN A CA 1
ATOM 798 C C . ASN A 1 101 ? -9.849 -4.658 16.808 1.00 84.06 101 ASN A C 1
ATOM 800 O O . ASN A 1 101 ? -8.815 -4.298 17.372 1.00 84.06 101 ASN A O 1
ATOM 804 N N . ALA A 1 102 ? -10.892 -3.851 16.598 1.00 82.06 102 ALA A N 1
ATOM 805 C CA . ALA A 1 102 ? -10.880 -2.437 16.951 1.00 82.06 102 ALA A CA 1
ATOM 806 C C . ALA A 1 102 ? -10.400 -2.202 18.404 1.00 82.06 102 ALA A C 1
ATOM 808 O O . ALA A 1 102 ? -10.772 -2.969 19.303 1.00 82.06 102 ALA A O 1
ATOM 809 N N . PRO A 1 103 ? -9.623 -1.133 18.665 1.00 82.38 103 PRO A N 1
ATOM 810 C CA . PRO A 1 103 ? -9.236 -0.067 17.732 1.00 82.38 103 PRO A CA 1
ATOM 811 C C . PRO A 1 103 ? -8.111 -0.493 16.774 1.00 82.38 103 PRO A C 1
ATOM 813 O O . PRO A 1 103 ? -7.138 -1.121 17.189 1.00 82.38 103 PRO A O 1
ATOM 816 N N . TYR A 1 104 ? -8.216 -0.116 15.495 1.00 92.06 104 TYR A N 1
ATOM 817 C CA . TYR A 1 104 ? -7.326 -0.557 14.403 1.00 92.06 104 TYR A CA 1
ATOM 818 C C . TYR A 1 104 ? -5.919 0.075 14.433 1.00 92.06 104 TYR A C 1
ATOM 820 O O . TYR A 1 104 ? -5.241 0.175 13.413 1.00 92.06 104 TYR A O 1
ATOM 828 N N . GLU A 1 105 ? -5.457 0.482 15.613 1.00 92.19 105 GLU A N 1
ATOM 829 C CA . GLU A 1 105 ? -4.165 1.124 15.865 1.00 92.19 105 GLU A CA 1
ATOM 830 C C . GLU A 1 105 ? -2.979 0.292 15.368 1.00 92.19 105 GLU A C 1
ATOM 832 O O . GLU A 1 105 ? -1.979 0.835 14.913 1.00 92.19 105 GLU A O 1
ATOM 837 N N . TRP A 1 106 ? -3.103 -1.031 15.449 1.00 93.12 106 TRP A N 1
ATOM 838 C CA . TRP A 1 106 ? -2.059 -1.969 15.046 1.00 93.12 106 TRP A CA 1
ATOM 839 C C . TRP A 1 106 ? -2.248 -2.501 13.627 1.00 93.12 106 TRP A C 1
ATOM 841 O O . TRP A 1 106 ? -1.535 -3.419 13.229 1.00 93.12 106 TRP A O 1
ATOM 851 N N . ALA A 1 107 ? -3.222 -1.982 12.876 1.00 95.94 107 ALA A N 1
ATOM 852 C CA . ALA A 1 107 ? -3.411 -2.383 11.493 1.00 95.94 107 ALA A CA 1
ATOM 853 C C . ALA A 1 107 ? -2.301 -1.802 10.609 1.00 95.94 107 ALA A C 1
ATOM 855 O O . ALA A 1 107 ? -1.906 -0.650 10.774 1.00 95.94 107 ALA A O 1
ATOM 856 N N . TYR A 1 108 ? -1.800 -2.593 9.665 1.00 96.06 108 TYR A N 1
ATOM 857 C CA . TYR A 1 108 ? -0.700 -2.195 8.795 1.00 96.06 108 TYR A CA 1
ATOM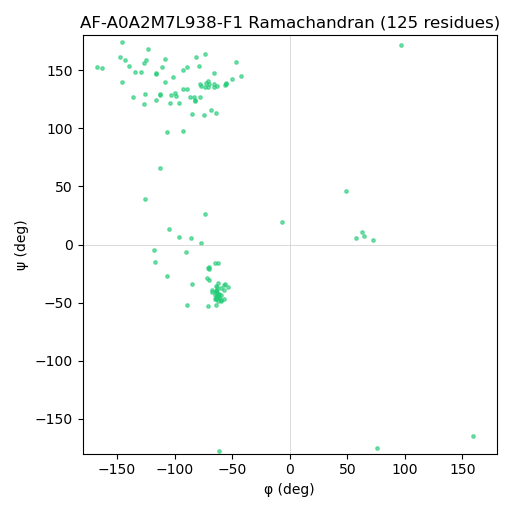 858 C C . TYR A 1 108 ? -0.822 -2.812 7.404 1.00 96.06 108 TYR A C 1
ATOM 860 O O . TYR A 1 108 ? -1.497 -3.823 7.193 1.00 96.06 108 TYR A O 1
ATOM 868 N N . PHE A 1 109 ? -0.103 -2.206 6.463 1.00 97.38 109 PHE A N 1
ATOM 869 C CA . PHE A 1 109 ? 0.115 -2.740 5.128 1.00 97.38 109 PHE A CA 1
ATOM 870 C C . PHE A 1 109 ? 1.561 -3.218 4.998 1.00 97.38 109 PHE A C 1
ATOM 872 O O . PHE A 1 109 ? 2.486 -2.567 5.479 1.00 97.38 109 PHE A O 1
ATOM 879 N N . ARG A 1 110 ? 1.766 -4.359 4.340 1.00 97.50 110 ARG A N 1
ATOM 880 C CA . ARG A 1 110 ? 3.085 -4.905 4.021 1.00 97.50 110 ARG A CA 1
ATOM 881 C C . ARG A 1 110 ? 3.181 -5.184 2.531 1.00 97.50 110 ARG A C 1
ATOM 883 O O . ARG A 1 110 ? 2.414 -5.986 2.001 1.00 97.50 110 ARG A O 1
ATOM 890 N N . MET A 1 111 ? 4.143 -4.536 1.884 1.00 97.69 111 MET A N 1
ATOM 891 C CA . MET A 1 111 ? 4.511 -4.813 0.501 1.00 97.69 111 MET A CA 1
ATOM 892 C C . MET A 1 111 ? 5.545 -5.936 0.463 1.00 97.69 111 MET A C 1
ATOM 894 O O . MET A 1 111 ? 6.579 -5.852 1.123 1.00 97.69 111 MET A O 1
ATOM 898 N N . GLU A 1 112 ? 5.280 -6.973 -0.321 1.00 97.56 112 GLU A N 1
ATOM 899 C CA . GLU A 1 112 ? 6.246 -8.022 -0.635 1.00 97.56 112 GLU A CA 1
ATOM 900 C C . GLU A 1 112 ? 6.594 -7.927 -2.122 1.00 97.56 112 GLU A C 1
ATOM 902 O O . GLU A 1 112 ? 5.706 -7.865 -2.974 1.00 97.56 112 GLU A O 1
ATOM 907 N N . ALA A 1 113 ? 7.890 -7.879 -2.429 1.00 96.50 113 ALA A N 1
ATOM 908 C CA . ALA A 1 113 ? 8.408 -7.719 -3.782 1.00 96.50 113 ALA A CA 1
ATOM 909 C C . ALA A 1 113 ? 9.204 -8.954 -4.212 1.00 96.50 113 ALA A C 1
ATOM 911 O O . ALA A 1 113 ? 9.864 -9.612 -3.404 1.00 96.50 113 ALA A O 1
ATOM 912 N N . LYS A 1 114 ? 9.153 -9.257 -5.507 1.00 96.25 114 LYS A N 1
ATOM 913 C CA . LYS A 1 114 ? 10.002 -10.263 -6.141 1.00 96.25 114 LYS A CA 1
ATOM 914 C C . LYS A 1 114 ? 11.397 -9.683 -6.385 1.00 96.25 114 LYS A C 1
ATOM 916 O O . LYS A 1 114 ? 11.524 -8.474 -6.581 1.00 96.25 114 LYS A O 1
ATOM 921 N N . PRO A 1 115 ? 12.432 -10.536 -6.447 1.00 92.88 115 PRO A N 1
ATOM 922 C CA . PRO A 1 115 ? 13.754 -10.105 -6.872 1.00 92.88 115 PRO A CA 1
ATOM 923 C C . PRO A 1 115 ? 13.702 -9.459 -8.259 1.00 92.88 115 PRO A C 1
ATOM 925 O O . PRO A 1 115 ? 13.049 -9.977 -9.171 1.00 92.88 115 PRO A O 1
ATOM 928 N N . LEU A 1 116 ? 14.426 -8.355 -8.408 1.00 90.25 116 LEU A N 1
ATOM 929 C CA . LEU A 1 116 ? 14.724 -7.737 -9.692 1.00 90.25 116 LEU A CA 1
ATOM 930 C C . LEU A 1 116 ? 16.148 -8.092 -10.103 1.00 90.25 116 LEU A C 1
ATOM 932 O O . LEU A 1 116 ? 17.044 -8.200 -9.264 1.00 90.25 116 LEU A O 1
ATOM 936 N N . ASN A 1 117 ? 16.356 -8.278 -11.403 1.00 86.38 117 ASN A N 1
ATOM 937 C CA . ASN A 1 117 ? 17.708 -8.430 -11.916 1.00 86.38 117 ASN A CA 1
ATOM 938 C C . ASN A 1 117 ? 18.420 -7.072 -11.843 1.00 86.38 117 ASN A C 1
ATOM 940 O O . ASN A 1 117 ? 17.800 -6.055 -12.159 1.00 86.38 117 ASN A O 1
ATOM 944 N N . PRO A 1 118 ? 19.713 -7.033 -11.483 1.00 84.81 118 PRO A N 1
ATOM 945 C CA . PRO A 1 118 ? 20.483 -5.801 -11.545 1.00 84.81 118 PRO A CA 1
ATOM 946 C C . PRO A 1 118 ? 20.427 -5.194 -12.948 1.00 84.81 118 PRO A C 1
ATOM 948 O O . PRO A 1 118 ? 20.579 -5.903 -13.944 1.00 84.81 118 PRO A O 1
ATOM 951 N N . SER A 1 119 ? 20.280 -3.871 -13.030 1.00 81.50 119 SER A N 1
ATOM 952 C CA . SER A 1 119 ? 20.238 -3.151 -14.311 1.00 81.50 119 SER A CA 1
ATOM 953 C C . SER A 1 119 ? 21.555 -3.221 -15.095 1.00 81.50 119 SER A C 1
ATOM 955 O O . SER A 1 119 ? 21.592 -2.885 -16.276 1.00 81.50 119 SER A O 1
ATOM 957 N N . GLY A 1 120 ? 22.652 -3.615 -14.438 1.00 83.75 120 GLY A N 1
ATOM 958 C CA . GLY A 1 120 ? 24.001 -3.618 -15.007 1.00 83.75 120 GLY A CA 1
ATOM 959 C C . GLY A 1 120 ? 24.614 -2.223 -15.175 1.00 83.75 120 GLY A C 1
ATOM 960 O O . GLY A 1 120 ? 25.711 -2.110 -15.712 1.00 83.75 120 GLY A O 1
ATOM 961 N N . VAL A 1 121 ? 23.923 -1.168 -14.727 1.00 82.25 121 VAL A N 1
ATOM 962 C CA . VAL A 1 121 ? 24.394 0.227 -14.809 1.00 82.25 121 VAL A CA 1
ATOM 963 C C . VAL A 1 121 ? 25.303 0.590 -13.632 1.00 82.25 121 VAL A C 1
ATOM 965 O O . VAL A 1 121 ? 26.238 1.371 -13.797 1.00 82.25 121 VAL A O 1
ATOM 968 N N . TYR A 1 122 ? 25.042 0.023 -12.453 1.00 77.12 122 TYR A N 1
ATOM 969 C CA . TYR A 1 122 ? 25.766 0.314 -11.215 1.00 77.12 122 TYR A CA 1
ATOM 970 C C . TYR A 1 122 ? 26.618 -0.882 -10.776 1.00 77.12 122 TYR A C 1
ATOM 972 O O . TYR A 1 122 ? 26.299 -2.029 -11.094 1.00 77.12 122 TYR A O 1
ATOM 980 N N . GLU A 1 123 ? 27.706 -0.614 -10.049 1.00 78.50 123 GLU A N 1
ATOM 981 C CA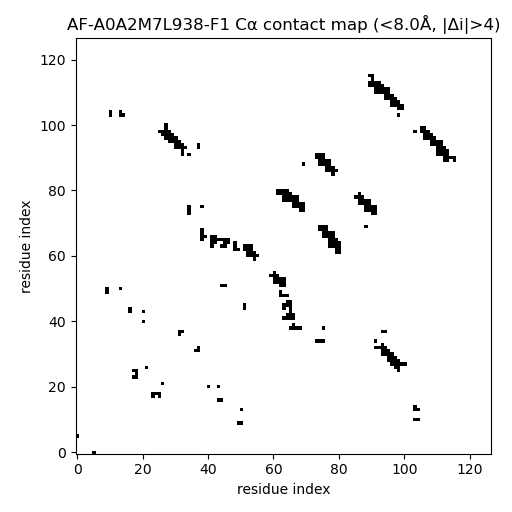 . GLU A 1 123 ? 28.541 -1.660 -9.454 1.00 78.50 123 GLU A CA 1
ATOM 982 C C . GLU A 1 123 ? 27.762 -2.422 -8.375 1.00 78.50 123 GLU A C 1
ATOM 984 O O . GLU A 1 123 ? 27.055 -1.829 -7.558 1.00 78.50 123 GLU A O 1
ATOM 989 N N . ASN A 1 124 ? 27.909 -3.747 -8.359 1.00 74.50 124 ASN A N 1
ATOM 990 C CA . ASN A 1 124 ? 27.339 -4.570 -7.301 1.00 74.50 124 ASN A CA 1
ATOM 991 C C . ASN A 1 124 ? 28.179 -4.384 -6.033 1.00 74.50 124 ASN A C 1
ATOM 993 O O . ASN A 1 124 ? 29.325 -4.838 -5.979 1.00 74.50 124 ASN A O 1
ATOM 997 N N . TYR A 1 125 ? 27.612 -3.744 -5.014 1.00 64.94 125 TYR A N 1
ATOM 998 C CA . TYR A 1 125 ? 28.210 -3.751 -3.685 1.00 64.94 125 TYR A CA 1
ATOM 999 C C . TYR A 1 125 ? 27.929 -5.102 -3.011 1.00 64.94 125 TYR A C 1
ATOM 1001 O O . TYR A 1 125 ? 26.814 -5.611 -3.133 1.00 64.94 125 TYR A O 1
ATOM 1009 N N . PRO A 1 126 ? 28.918 -5.714 -2.339 1.00 61.38 126 PRO A N 1
ATOM 1010 C CA . PRO A 1 126 ? 28.675 -6.917 -1.552 1.00 61.38 126 PRO A CA 1
ATOM 1011 C C . PRO A 1 126 ? 27.697 -6.612 -0.404 1.00 61.38 126 PRO A C 1
ATOM 1013 O O . PRO A 1 126 ? 27.832 -5.571 0.242 1.00 61.38 126 PRO A O 1
ATOM 1016 N N . GLU A 1 127 ? 26.729 -7.513 -0.197 1.00 58.50 127 GLU A N 1
ATOM 1017 C CA . GLU A 1 127 ? 25.769 -7.497 0.926 1.00 58.50 127 GLU A CA 1
ATOM 1018 C C . GLU A 1 127 ? 26.438 -7.733 2.288 1.00 58.50 127 GLU A C 1
ATOM 1020 O O . GLU A 1 127 ? 27.398 -8.542 2.357 1.00 58.50 127 GLU A O 1
#

Secondary structure (DSSP, 8-state):
--HHHHHHHHHHHHHHHHHHHTTT---SEEEE-SHHHHHHHHHHHTT-TTT-EEEPTTS-EEEEEEEEE-SSTT-EEEEESSSS---EEEEEEEEEEE--SSSGGG-EEEEEEEPPPP-SSS-----

pLDDT: mean 89.97, std 9.59, range [53.78, 98.69]

Radius of gyration: 16.11 Å; Cα contacts (8 Å, |Δi|>4): 187; chains: 1; bounding box: 46×30×41 Å

Solvent-accessible surface area (backbone atoms only — not comparable to full-atom values): 7585 Å² total; per-residue (Å²): 131,54,74,68,55,50,53,53,50,54,49,49,55,50,52,50,51,47,29,65,76,38,75,70,58,74,57,58,62,50,76,36,66,50,68,68,58,40,30,52,51,38,40,59,57,11,70,46,63,91,78,30,74,41,73,46,97,91,55,69,68,48,32,36,51,24,42,45,84,40,93,53,87,80,28,32,24,38,38,53,60,94,72,85,61,75,62,51,77,41,34,66,54,32,38,35,40,42,40,53,77,83,75,57,79,78,40,50,77,46,82,41,66,48,91,75,80,82,86,76,82,67,84,86,74,86,132